Protein AF-A0A1J8Q5X4-F1 (afdb_monomer_lite)

Structure (mmCIF, N/CA/C/O backbone):
data_AF-A0A1J8Q5X4-F1
#
_entry.id   AF-A0A1J8Q5X4-F1
#
loop_
_atom_site.group_PDB
_atom_site.id
_atom_site.type_symbol
_atom_site.label_atom_id
_atom_site.label_alt_id
_atom_site.label_comp_id
_atom_site.label_asym_id
_atom_site.label_entity_id
_atom_site.label_seq_id
_atom_site.pdbx_PDB_ins_code
_atom_site.Cartn_x
_atom_site.Cartn_y
_atom_site.Cartn_z
_atom_site.occupancy
_atom_site.B_iso_or_equiv
_atom_site.auth_seq_id
_atom_site.auth_comp_id
_atom_site.auth_asym_id
_atom_site.auth_atom_id
_atom_site.pdbx_PDB_model_num
ATOM 1 N N . MET A 1 1 ? -27.931 -4.832 12.796 1.00 47.12 1 MET A N 1
ATOM 2 C CA . MET A 1 1 ? -27.744 -5.406 11.448 1.00 47.12 1 MET A CA 1
ATOM 3 C C . MET A 1 1 ? -26.935 -6.679 11.647 1.00 47.12 1 MET A C 1
ATOM 5 O O . MET A 1 1 ? -25.754 -6.580 11.938 1.00 47.12 1 MET A O 1
ATOM 9 N N . GLU A 1 2 ? -27.579 -7.847 11.665 1.00 58.50 2 GLU A N 1
ATOM 10 C CA . GLU A 1 2 ? -26.890 -9.139 11.819 1.00 58.50 2 GLU A CA 1
ATOM 11 C C . GLU A 1 2 ? -26.553 -9.705 10.439 1.00 58.50 2 GLU A C 1
ATOM 13 O O . GLU A 1 2 ? -27.394 -9.697 9.537 1.00 58.50 2 GLU A O 1
ATOM 18 N N . ALA A 1 3 ? -25.324 -10.191 10.264 1.00 67.88 3 ALA A N 1
ATOM 19 C CA . ALA A 1 3 ? -24.933 -10.877 9.041 1.00 67.88 3 ALA A CA 1
ATOM 20 C C . ALA A 1 3 ? -25.608 -12.259 8.992 1.00 67.88 3 ALA A C 1
ATOM 22 O O . ALA A 1 3 ? -25.381 -13.109 9.851 1.00 67.88 3 ALA A O 1
ATOM 23 N N . LYS A 1 4 ? -26.448 -12.497 7.979 1.00 73.12 4 LYS A N 1
ATOM 24 C CA . LYS A 1 4 ? -27.066 -13.807 7.724 1.00 73.12 4 LYS A CA 1
ATOM 25 C C . LYS A 1 4 ? -26.029 -14.743 7.084 1.00 73.12 4 LYS A C 1
ATOM 27 O O . LYS A 1 4 ? -25.902 -14.775 5.865 1.00 73.12 4 LYS A O 1
ATOM 32 N N . GLY A 1 5 ? -25.292 -15.503 7.895 1.00 78.12 5 GLY A N 1
ATOM 33 C CA . GLY A 1 5 ? -24.372 -16.551 7.425 1.00 78.12 5 GLY A CA 1
ATOM 34 C C . GLY A 1 5 ? -22.954 -16.451 7.993 1.00 78.12 5 GLY A C 1
ATOM 35 O O . GLY A 1 5 ? -22.663 -15.597 8.826 1.00 78.12 5 GLY A O 1
ATOM 36 N N . LYS A 1 6 ? -22.062 -17.353 7.556 1.00 78.62 6 LYS A N 1
ATOM 37 C CA . LYS A 1 6 ? -20.638 -17.299 7.925 1.00 78.62 6 LYS A CA 1
ATOM 38 C C . LYS A 1 6 ? -19.988 -16.085 7.258 1.00 78.62 6 LYS A C 1
ATOM 40 O O . LYS A 1 6 ? -20.218 -15.847 6.075 1.00 78.62 6 LYS A O 1
ATOM 45 N N . LEU A 1 7 ? -19.148 -15.361 7.998 1.00 76.88 7 LEU A N 1
ATOM 46 C CA . LEU A 1 7 ? -18.268 -14.353 7.412 1.00 76.88 7 LEU A CA 1
ATOM 47 C C . LEU A 1 7 ? -17.343 -15.043 6.403 1.00 76.88 7 LEU A C 1
ATOM 49 O O . LEU A 1 7 ? -16.609 -15.963 6.762 1.00 76.88 7 LEU A O 1
ATOM 53 N N . MET A 1 8 ? -17.413 -14.618 5.144 1.00 76.12 8 MET A N 1
ATOM 54 C CA . MET A 1 8 ? -16.450 -15.005 4.121 1.00 76.12 8 MET A CA 1
ATOM 55 C C . MET A 1 8 ? -15.411 -13.898 4.004 1.00 76.12 8 MET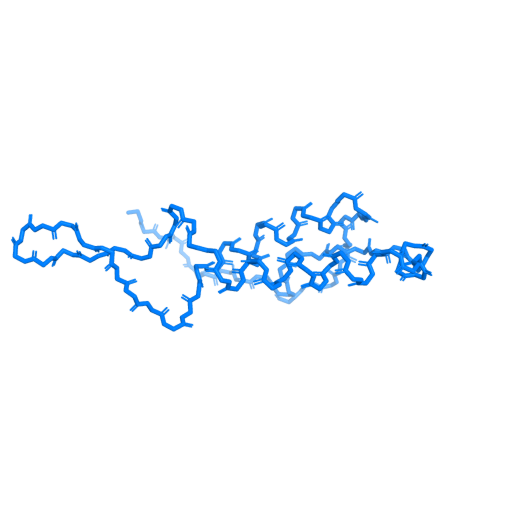 A C 1
ATOM 57 O O . MET A 1 8 ? -15.736 -12.779 3.612 1.00 76.12 8 MET A O 1
ATOM 61 N N . CYS A 1 9 ? -14.170 -14.220 4.348 1.00 77.75 9 CYS A N 1
ATOM 62 C CA . CYS A 1 9 ? -13.019 -13.372 4.081 1.00 77.75 9 CYS A CA 1
ATOM 63 C C . CYS A 1 9 ? -12.236 -13.992 2.928 1.00 77.75 9 CYS A C 1
ATOM 65 O O . CYS A 1 9 ? -11.940 -15.181 2.982 1.00 77.75 9 CYS A O 1
ATOM 67 N N . SER A 1 10 ? -11.913 -13.192 1.912 1.00 80.00 10 SER A N 1
ATOM 68 C CA . SER A 1 10 ? -11.087 -13.627 0.784 1.00 80.00 10 SER A CA 1
ATOM 69 C C . SER A 1 10 ? -9.702 -13.009 0.884 1.00 80.00 10 SER A C 1
ATOM 71 O O . SER A 1 10 ? -9.586 -11.781 0.952 1.00 80.00 10 SER A O 1
ATOM 73 N N . TYR A 1 11 ? -8.665 -13.846 0.869 1.00 83.81 11 TYR A N 1
ATOM 74 C CA . TYR A 1 11 ? -7.282 -13.407 1.046 1.00 83.81 11 TYR A CA 1
ATOM 75 C C . TYR A 1 11 ? -6.397 -13.702 -0.171 1.00 83.81 11 TYR A C 1
ATOM 77 O O . TYR A 1 11 ? -6.572 -14.738 -0.807 1.00 83.81 11 TYR A O 1
ATOM 85 N N . PRO A 1 12 ? -5.403 -12.839 -0.452 1.00 85.31 12 PRO A N 1
ATOM 86 C CA . PRO A 1 12 ? -5.173 -11.559 0.220 1.00 85.31 12 PRO A CA 1
ATOM 87 C C . PRO A 1 12 ? -6.181 -10.493 -0.261 1.00 85.31 12 PRO A C 1
ATOM 89 O O . PRO A 1 12 ? -7.041 -10.753 -1.108 1.00 85.31 12 PRO A O 1
ATOM 92 N N . GLY A 1 13 ? -6.118 -9.302 0.340 1.00 80.94 13 GLY A N 1
ATOM 93 C CA . GLY A 1 13 ? -6.962 -8.156 -0.011 1.00 80.94 13 GLY A CA 1
ATOM 94 C C . GLY A 1 13 ? -6.720 -7.635 -1.440 1.00 80.94 13 GLY A C 1
ATOM 95 O O . GLY A 1 13 ? -6.148 -8.328 -2.279 1.00 80.94 13 GLY A O 1
ATOM 96 N N . PRO A 1 14 ? -7.205 -6.432 -1.788 1.00 85.25 14 PRO A N 1
ATOM 97 C CA . PRO A 1 14 ? -6.851 -5.785 -3.051 1.00 85.25 14 PRO A CA 1
ATOM 98 C C . PRO A 1 14 ? -5.332 -5.805 -3.278 1.00 85.25 14 PRO A C 1
ATOM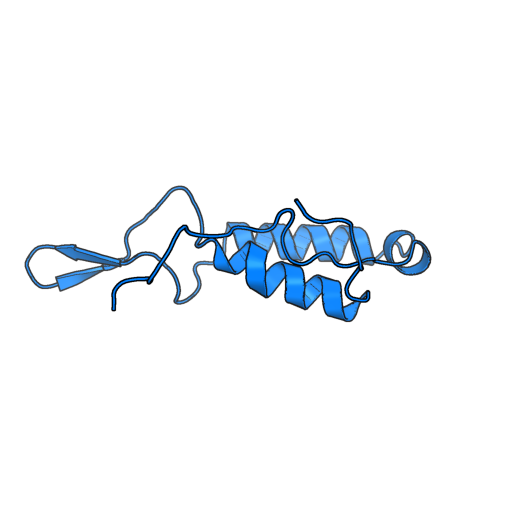 100 O O . PRO A 1 14 ? -4.570 -5.469 -2.377 1.00 85.25 14 PRO A O 1
ATOM 103 N N . ALA A 1 15 ? -4.905 -6.214 -4.469 1.00 91.25 15 ALA A N 1
ATOM 104 C CA . ALA A 1 15 ? -3.501 -6.250 -4.856 1.00 91.25 15 ALA A CA 1
ATOM 105 C C . ALA A 1 15 ? -3.300 -5.350 -6.068 1.00 91.25 15 ALA A C 1
ATOM 107 O O . ALA A 1 15 ? -4.162 -5.309 -6.946 1.00 91.25 15 ALA A O 1
ATOM 108 N N . ILE A 1 16 ? -2.177 -4.640 -6.106 1.00 94.12 16 ILE A N 1
ATOM 109 C CA . ILE A 1 16 ? -1.794 -3.751 -7.202 1.00 94.12 16 ILE A CA 1
ATOM 110 C C . ILE A 1 16 ? -0.483 -4.271 -7.783 1.00 94.12 16 ILE A C 1
ATOM 112 O O . ILE A 1 16 ? 0.457 -4.537 -7.034 1.00 94.12 16 ILE A O 1
ATOM 116 N N . ILE A 1 17 ? -0.428 -4.434 -9.102 1.00 95.19 17 ILE A N 1
ATOM 117 C CA . ILE A 1 17 ? 0.810 -4.737 -9.815 1.00 95.19 17 ILE A CA 1
ATOM 118 C C . ILE A 1 17 ? 1.437 -3.429 -10.292 1.00 95.19 17 ILE A C 1
ATOM 120 O O . ILE A 1 17 ? 0.801 -2.648 -10.998 1.00 95.19 17 ILE A O 1
ATOM 124 N N . VAL A 1 18 ? 2.687 -3.197 -9.894 1.00 96.06 18 VAL A N 1
ATOM 125 C CA . VAL A 1 18 ? 3.476 -2.028 -10.295 1.00 96.06 18 VAL A CA 1
ATOM 126 C C . VAL A 1 18 ? 4.555 -2.496 -11.278 1.00 96.06 18 VAL A C 1
ATOM 128 O O . VAL A 1 18 ? 5.283 -3.437 -10.954 1.00 96.06 18 VAL A O 1
ATOM 131 N N . PRO A 1 19 ? 4.664 -1.903 -12.480 1.00 96.56 19 PRO A N 1
ATOM 132 C CA . PRO A 1 19 ? 5.688 -2.282 -13.448 1.00 96.56 19 PRO A CA 1
ATOM 133 C C . PRO A 1 19 ? 7.106 -2.023 -12.928 1.00 96.56 19 PRO A C 1
ATOM 135 O O . PRO A 1 19 ? 7.358 -0.996 -12.297 1.00 96.56 19 PRO A O 1
ATOM 138 N N . ASN A 1 20 ? 8.063 -2.887 -13.286 1.00 96.38 20 ASN A N 1
ATOM 139 C CA . ASN A 1 20 ? 9.475 -2.682 -12.932 1.00 96.38 20 ASN A CA 1
ATOM 140 C C . ASN A 1 20 ? 10.007 -1.339 -13.437 1.00 96.38 20 ASN A C 1
ATOM 142 O O . ASN A 1 20 ? 10.743 -0.681 -12.727 1.00 96.38 20 ASN A O 1
ATOM 146 N N . THR A 1 21 ? 9.552 -0.858 -14.597 1.00 96.94 21 THR A N 1
ATOM 147 C CA . THR A 1 21 ? 9.939 0.462 -15.122 1.00 96.94 21 THR A CA 1
ATOM 148 C C . THR A 1 21 ? 9.595 1.625 -14.189 1.00 96.94 21 THR A C 1
ATOM 150 O O . THR A 1 21 ? 10.245 2.665 -14.257 1.00 96.94 21 THR A O 1
ATOM 153 N N . VAL A 1 22 ? 8.582 1.469 -13.331 1.00 96.50 22 VAL A N 1
ATOM 154 C CA . VAL A 1 22 ? 8.249 2.447 -12.291 1.00 96.50 22 VAL A CA 1
ATOM 155 C C . VAL A 1 22 ? 9.132 2.249 -11.064 1.00 96.50 22 VAL A C 1
ATOM 157 O O . VAL A 1 22 ? 9.652 3.222 -10.535 1.00 96.50 22 VAL A O 1
ATOM 160 N N . VAL A 1 23 ? 9.341 1.004 -10.633 1.00 94.75 23 VAL A N 1
ATOM 161 C CA . VAL A 1 23 ? 10.168 0.685 -9.455 1.00 94.75 23 VAL A CA 1
ATOM 162 C C . VAL A 1 23 ? 11.644 1.033 -9.677 1.00 94.75 23 VAL A C 1
ATOM 164 O O . VAL A 1 23 ? 12.300 1.541 -8.772 1.00 94.75 23 VAL A O 1
ATOM 167 N N . ASP A 1 24 ? 12.142 0.807 -10.890 1.00 96.44 24 ASP A N 1
ATOM 168 C CA . ASP A 1 24 ? 13.508 1.097 -11.328 1.00 96.44 24 ASP A CA 1
ATOM 169 C C . ASP A 1 24 ? 13.740 2.602 -11.541 1.00 96.44 24 ASP A C 1
ATOM 171 O O . ASP A 1 24 ? 14.882 3.041 -11.699 1.00 96.44 24 ASP A O 1
ATOM 175 N N . ASN A 1 25 ? 12.678 3.417 -11.543 1.00 96.25 25 ASN A N 1
ATOM 176 C CA . ASN A 1 25 ? 12.824 4.864 -11.531 1.00 96.25 25 ASN A CA 1
ATOM 177 C C . ASN A 1 25 ? 13.435 5.284 -10.181 1.00 96.25 25 ASN A C 1
ATOM 179 O O . ASN A 1 25 ? 12.816 5.055 -9.141 1.00 96.25 25 ASN A O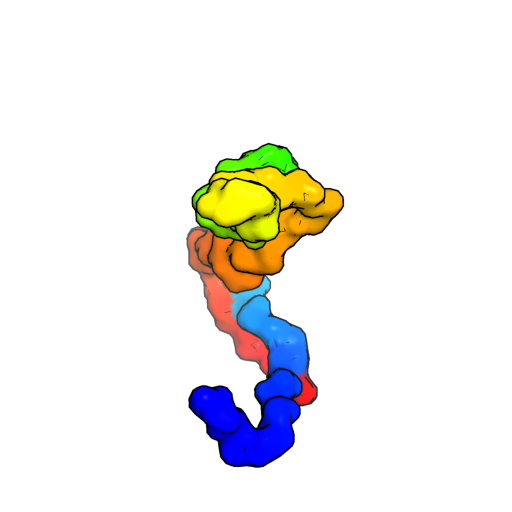 1
ATOM 183 N N . PRO A 1 26 ? 14.604 5.950 -10.162 1.00 96.50 26 PRO A N 1
ATOM 184 C CA . PRO A 1 26 ? 15.304 6.286 -8.921 1.00 96.50 26 PRO A CA 1
ATOM 185 C C . PRO A 1 26 ? 14.511 7.216 -7.991 1.00 96.50 26 PRO A C 1
ATOM 187 O O . PRO A 1 26 ? 14.834 7.315 -6.809 1.00 96.50 26 PRO A O 1
ATOM 190 N N . THR A 1 27 ? 13.481 7.892 -8.499 1.00 95.44 27 THR A N 1
ATOM 191 C CA . THR A 1 27 ? 12.606 8.775 -7.725 1.00 95.44 27 THR A CA 1
ATOM 192 C C . THR A 1 27 ? 11.501 8.015 -6.983 1.00 95.44 27 THR A C 1
ATOM 194 O O . THR A 1 27 ? 11.079 8.450 -5.916 1.00 95.44 27 THR A O 1
ATOM 197 N N . PHE A 1 28 ? 11.073 6.847 -7.469 1.00 94.75 28 PHE A N 1
ATOM 198 C CA . PHE A 1 28 ? 9.935 6.133 -6.884 1.00 94.75 28 PHE A CA 1
ATOM 199 C C . PHE A 1 28 ? 10.224 5.533 -5.491 1.00 94.75 28 PHE A C 1
ATOM 201 O O . PHE A 1 28 ? 9.441 5.787 -4.572 1.00 94.75 28 PHE A O 1
ATOM 208 N N . PRO A 1 29 ? 11.326 4.785 -5.252 1.00 95.12 29 PRO A N 1
ATOM 209 C CA . PRO A 1 29 ? 11.630 4.260 -3.920 1.00 95.12 29 PRO A CA 1
ATOM 210 C C . PRO A 1 29 ? 11.703 5.319 -2.803 1.00 95.12 29 PRO A C 1
ATOM 212 O O . PRO A 1 29 ? 11.108 5.079 -1.747 1.00 95.12 29 PRO A O 1
ATOM 215 N N . PRO A 1 30 ? 12.373 6.482 -2.973 1.00 96.31 30 PRO A N 1
ATOM 216 C CA . PRO A 1 30 ? 12.392 7.501 -1.928 1.00 96.31 30 PRO A CA 1
ATOM 217 C C . PRO A 1 30 ? 11.024 8.162 -1.720 1.00 96.31 30 PRO A C 1
ATOM 219 O O . PRO A 1 30 ? 10.673 8.447 -0.577 1.00 96.31 30 PRO A O 1
ATOM 222 N N . GLU A 1 31 ? 10.221 8.357 -2.771 1.00 94.06 31 GLU A N 1
ATOM 223 C CA . GLU A 1 31 ? 8.851 8.871 -2.634 1.00 94.06 31 GLU A CA 1
ATOM 224 C C . GLU A 1 31 ? 7.953 7.905 -1.861 1.00 94.06 31 GLU A C 1
ATOM 226 O O . GLU A 1 31 ? 7.262 8.320 -0.930 1.00 94.06 31 GLU A O 1
ATOM 231 N N . LEU A 1 32 ? 8.006 6.611 -2.191 1.00 94.50 32 LEU A N 1
ATOM 232 C CA . LEU A 1 32 ? 7.268 5.578 -1.470 1.00 94.50 32 LEU A CA 1
ATOM 233 C C . LEU A 1 32 ? 7.697 5.520 0.002 1.00 94.50 32 LEU A C 1
ATOM 235 O O . LEU A 1 32 ? 6.845 5.472 0.886 1.00 94.50 32 LEU A O 1
ATOM 239 N N . ALA A 1 33 ? 9.003 5.561 0.282 1.00 93.44 33 ALA A N 1
ATOM 240 C CA . ALA A 1 33 ? 9.517 5.569 1.649 1.00 93.44 33 ALA A CA 1
ATOM 241 C C . ALA A 1 33 ? 9.045 6.804 2.432 1.00 93.44 33 ALA A C 1
ATOM 243 O O . ALA A 1 33 ? 8.599 6.671 3.571 1.00 93.44 33 ALA A O 1
ATOM 244 N N . ASN A 1 34 ? 9.088 7.988 1.815 1.00 92.56 34 ASN A N 1
ATOM 245 C CA . ASN A 1 34 ? 8.599 9.220 2.426 1.00 92.56 34 ASN A CA 1
ATOM 246 C C . ASN A 1 34 ? 7.090 9.153 2.699 1.00 92.56 34 ASN A C 1
ATOM 248 O O . ASN A 1 34 ? 6.649 9.475 3.796 1.00 92.56 34 ASN A O 1
ATOM 252 N N . PHE A 1 35 ? 6.303 8.664 1.738 1.00 89.81 35 PHE A N 1
ATOM 253 C CA . PHE A 1 35 ? 4.863 8.471 1.902 1.00 89.81 35 PHE A CA 1
ATOM 254 C C . PHE A 1 35 ? 4.539 7.520 3.067 1.00 89.81 35 PHE A C 1
ATOM 256 O O . PHE A 1 35 ? 3.690 7.832 3.903 1.00 89.81 35 PHE A O 1
ATOM 263 N N . LEU A 1 36 ? 5.248 6.390 3.173 1.00 88.69 36 LEU A N 1
ATOM 264 C CA . LEU A 1 36 ? 5.103 5.446 4.288 1.00 88.69 36 LEU A CA 1
ATOM 265 C C . LEU A 1 36 ? 5.496 6.073 5.635 1.00 88.69 36 LEU A C 1
ATOM 267 O O . LEU A 1 36 ? 4.802 5.858 6.628 1.00 88.69 36 LEU A O 1
ATOM 271 N N . ALA A 1 37 ? 6.576 6.858 5.676 1.00 88.00 37 ALA A N 1
ATOM 272 C CA . ALA A 1 37 ? 7.016 7.551 6.885 1.00 88.00 37 ALA A CA 1
ATOM 273 C C . ALA A 1 37 ? 5.988 8.594 7.348 1.00 88.00 37 ALA A C 1
ATOM 275 O O . ALA A 1 37 ? 5.620 8.602 8.522 1.00 88.00 37 ALA A O 1
ATOM 276 N N . CYS A 1 38 ? 5.463 9.414 6.431 1.00 84.81 38 CYS A N 1
ATOM 277 C CA . CYS A 1 38 ? 4.386 10.360 6.724 1.00 84.81 38 CYS A CA 1
ATOM 278 C C . CYS A 1 38 ? 3.149 9.638 7.269 1.00 84.81 38 CYS A C 1
ATOM 280 O O . CYS A 1 38 ? 2.658 9.996 8.331 1.00 84.81 38 CYS A O 1
ATOM 282 N N . MET A 1 39 ? 2.704 8.542 6.644 1.00 80.44 39 MET A N 1
ATOM 283 C CA . MET A 1 39 ? 1.559 7.767 7.150 1.00 80.44 39 MET A CA 1
ATOM 284 C C . MET A 1 39 ? 1.767 7.159 8.544 1.00 80.44 39 MET A C 1
ATOM 286 O O . MET A 1 39 ? 0.789 6.885 9.237 1.00 80.44 39 MET A O 1
ATOM 290 N N . ASN A 1 40 ? 3.011 6.908 8.953 1.00 77.69 40 ASN A N 1
ATOM 291 C CA . ASN A 1 40 ? 3.312 6.406 10.291 1.00 77.69 40 ASN A CA 1
ATOM 292 C C . ASN A 1 40 ? 3.235 7.505 11.365 1.00 77.69 40 ASN A C 1
ATOM 294 O O . ASN A 1 40 ? 2.933 7.210 12.518 1.00 77.69 40 ASN A O 1
ATOM 298 N N . HIS A 1 41 ? 3.516 8.756 10.998 1.00 75.00 41 HIS A N 1
ATOM 299 C CA . HIS A 1 41 ? 3.574 9.885 11.929 1.00 75.00 41 HIS A CA 1
ATOM 300 C C . HIS A 1 41 ? 2.319 10.766 11.913 1.00 75.00 41 HIS A C 1
ATOM 302 O O . HIS A 1 41 ? 1.956 11.327 12.946 1.00 75.00 41 HIS A O 1
ATOM 308 N N . ASP A 1 42 ? 1.645 10.883 10.771 1.00 72.56 42 ASP A N 1
ATOM 309 C CA . ASP A 1 42 ? 0.522 11.793 10.592 1.00 72.56 42 ASP A CA 1
ATOM 310 C C . ASP A 1 42 ? -0.752 11.221 11.212 1.00 72.56 42 ASP A C 1
ATOM 312 O O . ASP A 1 42 ? -1.257 10.172 10.806 1.00 72.56 42 ASP A O 1
ATOM 316 N N . VAL A 1 43 ? -1.325 11.955 12.165 1.00 64.44 43 VAL A N 1
ATOM 317 C CA . VAL A 1 43 ? -2.629 11.653 12.764 1.00 64.44 43 VAL A CA 1
ATOM 318 C C . VAL A 1 43 ? -3.722 12.268 11.885 1.00 64.44 43 VAL A C 1
ATOM 320 O O . VAL A 1 43 ? -3.959 13.470 11.913 1.00 64.44 43 VAL A O 1
ATOM 323 N N . LEU A 1 44 ? -4.387 11.445 11.077 1.00 64.81 44 LEU A N 1
ATOM 324 C CA . LEU A 1 44 ? -5.571 11.819 10.305 1.00 64.81 44 LEU A CA 1
ATOM 325 C C . LEU A 1 44 ? -6.799 11.838 11.224 1.00 64.81 44 LEU A C 1
ATOM 327 O O . LEU A 1 44 ? -6.813 11.184 12.267 1.00 64.81 44 LEU A O 1
ATOM 331 N N . ASP A 1 45 ? -7.889 12.455 10.760 1.00 64.44 45 ASP A N 1
ATOM 332 C CA . ASP A 1 45 ? -9.206 12.493 11.431 1.00 64.44 45 ASP A CA 1
ATOM 333 C C . ASP A 1 45 ? -9.814 11.106 11.757 1.00 64.44 45 ASP A C 1
ATOM 335 O O . ASP A 1 45 ? -10.880 11.006 12.357 1.00 64.44 45 ASP A O 1
ATOM 339 N N . SER A 1 46 ? -9.155 10.013 11.361 1.00 61.91 46 SER A N 1
ATOM 340 C CA . SER A 1 46 ? -9.478 8.634 11.751 1.00 61.91 46 SER A CA 1
ATOM 341 C C . SER A 1 46 ? -8.772 8.159 13.027 1.00 61.91 46 SER A C 1
ATOM 343 O O . SER A 1 46 ? -8.763 6.957 13.300 1.00 61.91 46 SER A O 1
ATOM 345 N N . ALA A 1 47 ? -8.152 9.059 13.793 1.00 66.62 47 ALA A N 1
ATOM 346 C CA . ALA A 1 47 ? -7.612 8.737 15.106 1.00 66.62 47 ALA A CA 1
ATOM 347 C C . ALA A 1 47 ? -8.696 8.110 15.991 1.00 66.62 47 ALA A C 1
ATOM 349 O O . ALA A 1 47 ? -9.848 8.553 16.005 1.00 66.62 47 ALA A O 1
ATOM 350 N N . ALA A 1 48 ? -8.332 7.060 16.727 1.00 69.38 48 ALA A N 1
ATOM 351 C CA . ALA A 1 48 ? -9.258 6.461 17.670 1.00 69.38 48 ALA A CA 1
ATOM 352 C C . ALA A 1 48 ? -9.682 7.515 18.699 1.00 69.38 48 ALA A C 1
ATOM 354 O O . ALA A 1 48 ? -8.860 8.279 19.200 1.00 69.38 48 ALA A O 1
ATOM 355 N N . THR A 1 49 ? -10.973 7.567 19.003 1.00 80.62 49 THR A N 1
ATOM 356 C CA . THR A 1 49 ? -11.499 8.417 20.068 1.00 80.62 49 THR A CA 1
ATOM 357 C C . THR A 1 49 ? -12.156 7.551 21.124 1.00 80.62 49 THR A C 1
ATOM 359 O O . THR A 1 49 ? -12.675 6.469 20.844 1.00 80.62 49 THR A O 1
ATOM 362 N N . THR A 1 50 ? -12.120 8.031 22.359 1.00 81.50 50 THR A N 1
ATOM 363 C CA . THR A 1 50 ? -12.735 7.364 23.500 1.00 81.50 50 THR A CA 1
ATOM 364 C C . THR A 1 50 ? -13.522 8.373 24.322 1.00 81.50 50 THR A C 1
ATOM 366 O O . THR A 1 50 ? -13.185 9.559 24.374 1.00 81.50 50 THR A O 1
ATOM 369 N N . THR A 1 51 ? -14.600 7.922 24.959 1.00 86.06 51 THR A N 1
ATOM 370 C CA . THR A 1 51 ? -15.418 8.777 25.821 1.00 86.06 51 THR A CA 1
ATOM 371 C C . THR A 1 51 ? -14.927 8.661 27.258 1.00 86.06 51 THR A C 1
ATOM 373 O O . THR A 1 51 ? -15.053 7.612 27.887 1.00 86.06 51 THR A O 1
ATOM 376 N N . LYS A 1 52 ? -14.395 9.755 27.804 1.00 82.19 52 LYS A N 1
ATOM 377 C CA . LYS A 1 52 ? -13.955 9.862 29.201 1.00 82.19 52 LYS A CA 1
ATOM 378 C C . LYS A 1 52 ? -14.725 10.986 29.877 1.00 82.19 52 LYS A C 1
ATOM 380 O O . LYS A 1 52 ? -14.748 12.099 29.366 1.00 82.19 52 LYS A O 1
ATOM 385 N N . ALA A 1 53 ? -15.368 10.696 31.010 1.00 85.38 53 ALA A N 1
ATOM 386 C CA . ALA A 1 53 ? -16.145 11.678 31.779 1.00 85.38 53 ALA A CA 1
ATOM 387 C C . ALA A 1 53 ? -17.117 12.515 30.909 1.00 85.38 53 ALA A C 1
ATOM 389 O O . ALA A 1 53 ? -17.138 13.738 30.987 1.00 85.38 53 ALA A O 1
ATOM 390 N N . HIS A 1 54 ? -17.884 11.847 30.037 1.00 84.81 54 HIS A N 1
ATOM 391 C CA . HIS A 1 54 ? -18.804 12.466 29.063 1.00 84.81 54 HIS A CA 1
ATOM 392 C C . HIS A 1 54 ? -18.164 13.404 28.021 1.00 84.81 54 HIS A C 1
ATOM 394 O O . HIS A 1 54 ? -18.884 14.088 27.300 1.00 84.81 54 HIS A O 1
ATOM 400 N N . SER A 1 55 ? -16.838 13.395 27.879 1.00 83.94 55 SER A N 1
ATOM 401 C CA . SER A 1 55 ? -16.112 14.113 26.833 1.00 83.94 55 SER A CA 1
ATOM 402 C C . SER A 1 55 ? -15.463 13.140 25.851 1.00 83.94 55 SER A C 1
ATOM 404 O O . SER A 1 55 ? -14.956 12.087 26.249 1.00 83.94 55 SER A O 1
ATOM 406 N N . THR A 1 56 ? -15.476 13.484 24.564 1.00 84.88 56 THR A N 1
ATOM 407 C CA . THR A 1 56 ? -14.775 12.729 23.519 1.00 84.88 56 THR A CA 1
ATOM 408 C C . THR A 1 56 ? -13.332 13.202 23.468 1.00 84.88 56 THR A C 1
ATOM 410 O O . THR A 1 56 ? -13.067 14.372 23.199 1.00 84.88 56 THR A O 1
ATOM 413 N N . VAL A 1 57 ? -12.399 12.292 23.729 1.00 84.25 57 VAL A N 1
ATOM 414 C CA . VAL A 1 57 ? -10.964 12.583 23.748 1.00 84.25 57 VAL A CA 1
ATOM 415 C C . VAL A 1 57 ? -10.268 11.703 22.720 1.00 84.25 57 VAL A C 1
ATOM 417 O O . VAL A 1 57 ? -10.652 10.546 22.526 1.00 84.25 57 VAL A O 1
ATOM 420 N N . LEU A 1 58 ? -9.249 12.255 22.064 1.00 77.38 58 LEU A N 1
ATOM 421 C CA . LEU A 1 58 ? -8.379 11.490 21.179 1.00 77.38 58 LEU A CA 1
ATOM 422 C C . LEU A 1 58 ? -7.614 10.451 22.007 1.00 77.38 58 LEU A C 1
ATOM 424 O O . LEU A 1 58 ? -7.068 10.754 23.068 1.00 77.38 58 LEU A O 1
ATOM 428 N N . GLU A 1 59 ? -7.650 9.208 21.554 1.00 74.06 59 GLU A N 1
ATOM 429 C CA . GLU A 1 59 ? -6.966 8.092 22.182 1.00 74.06 59 GLU A CA 1
ATOM 430 C C . GLU A 1 59 ? -5.634 7.884 21.464 1.00 74.06 59 GLU A C 1
ATOM 432 O O . GLU A 1 59 ? -5.598 7.551 20.280 1.00 74.06 59 GLU A O 1
ATOM 437 N N . GLU A 1 60 ? -4.536 8.089 22.184 1.00 66.12 60 GLU A N 1
ATOM 438 C CA . GLU A 1 60 ? -3.207 7.737 21.699 1.00 66.12 60 GLU A CA 1
ATOM 439 C C . GLU A 1 60 ? -3.083 6.207 21.709 1.00 66.12 60 GLU A C 1
ATOM 441 O O . GLU A 1 60 ? -3.234 5.565 22.751 1.00 66.12 60 GLU A O 1
ATOM 446 N N . ARG A 1 61 ? -2.889 5.612 20.529 1.00 66.56 61 ARG A N 1
ATOM 447 C CA . ARG A 1 61 ? -2.693 4.170 20.340 1.00 66.56 61 ARG A CA 1
ATOM 448 C C . ARG A 1 61 ? -1.383 3.942 19.601 1.00 66.56 61 ARG A C 1
ATOM 450 O O . ARG A 1 61 ? -1.071 4.697 18.686 1.00 66.56 61 ARG A O 1
ATOM 457 N N . ASP A 1 62 ? -0.698 2.846 19.918 1.00 62.28 62 ASP A N 1
ATOM 458 C CA . ASP A 1 62 ? 0.558 2.458 19.254 1.00 62.28 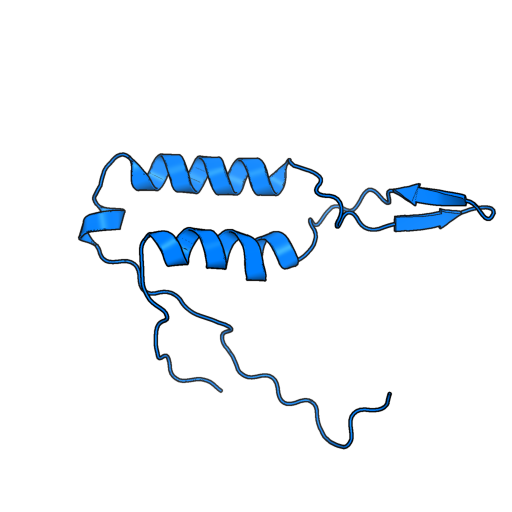62 ASP A CA 1
ATOM 459 C C . ASP A 1 62 ? 0.386 2.132 17.758 1.00 62.28 62 ASP A C 1
ATOM 461 O O . ASP A 1 62 ? 1.356 2.106 17.005 1.00 62.28 62 ASP A O 1
ATOM 465 N N . THR A 1 63 ? -0.845 1.860 17.308 1.00 60.84 63 THR A N 1
ATOM 466 C CA . THR A 1 63 ? -1.148 1.483 15.922 1.00 60.84 63 THR A CA 1
ATOM 467 C C . THR A 1 63 ? -2.046 2.512 15.244 1.00 60.84 63 THR A C 1
ATOM 469 O O . THR A 1 63 ? -3.166 2.761 15.703 1.00 60.84 63 THR A O 1
ATOM 472 N N . THR A 1 64 ? -1.592 3.046 14.109 1.00 67.19 64 THR A N 1
ATOM 473 C CA . THR A 1 64 ? -2.379 3.917 13.228 1.00 67.19 64 THR A CA 1
ATOM 474 C C . THR A 1 64 ? -3.586 3.175 12.633 1.00 67.19 64 THR A C 1
ATOM 476 O O . THR A 1 64 ? -3.607 1.949 12.500 1.00 67.19 64 THR A O 1
ATOM 479 N N . HIS A 1 65 ? -4.651 3.914 12.306 1.00 72.31 65 HIS A N 1
ATOM 480 C CA . HIS A 1 65 ? -5.920 3.339 11.844 1.00 72.31 65 HIS A CA 1
ATOM 481 C C . HIS A 1 65 ? -5.736 2.482 10.565 1.00 72.31 65 HIS A C 1
ATOM 483 O O . HIS A 1 65 ? -5.221 2.982 9.572 1.00 72.31 65 HIS A O 1
ATOM 489 N N . PRO A 1 66 ? -6.233 1.234 10.474 1.00 72.56 66 PRO A N 1
ATOM 490 C CA . PRO A 1 66 ? -5.919 0.316 9.359 1.00 72.56 66 PRO A CA 1
ATOM 491 C C . PRO A 1 66 ? -6.183 0.876 7.942 1.00 72.56 66 PRO A C 1
ATOM 493 O O . PRO A 1 66 ? -5.516 0.485 6.983 1.00 72.56 66 PRO A O 1
ATOM 496 N N . ARG A 1 67 ? -7.092 1.856 7.828 1.00 74.94 67 ARG A N 1
ATOM 497 C CA . ARG A 1 67 ? -7.360 2.667 6.624 1.00 74.94 67 ARG A CA 1
ATOM 498 C C . ARG A 1 67 ? -6.113 3.265 5.948 1.00 74.94 67 ARG A C 1
ATOM 500 O O . ARG A 1 67 ? -6.109 3.371 4.723 1.00 74.94 67 ARG A O 1
ATOM 507 N N . TYR A 1 68 ? -5.059 3.616 6.693 1.00 76.06 68 TYR A N 1
ATOM 508 C CA . TYR A 1 68 ? -3.798 4.104 6.103 1.00 76.06 68 TYR A CA 1
ATOM 509 C C . TYR A 1 68 ? -3.213 3.110 5.096 1.00 76.06 68 TYR A C 1
ATOM 511 O O . TYR A 1 68 ? -2.747 3.479 4.022 1.00 76.06 68 TYR A O 1
ATOM 519 N N . ILE A 1 69 ? -3.296 1.821 5.407 1.00 75.12 69 ILE A N 1
ATOM 520 C CA . ILE A 1 69 ? -2.757 0.779 4.540 1.00 75.12 69 ILE A CA 1
ATOM 521 C C . ILE A 1 69 ? -3.804 0.353 3.509 1.00 75.12 69 ILE A C 1
ATOM 523 O O . ILE A 1 69 ? -3.532 0.310 2.308 1.00 75.12 69 ILE A O 1
ATOM 527 N N . THR A 1 70 ? -5.027 0.058 3.952 1.00 77.44 70 THR A N 1
ATOM 528 C CA . THR A 1 70 ? -6.036 -0.550 3.071 1.00 77.44 70 THR A CA 1
ATOM 529 C C . THR A 1 70 ? -6.608 0.413 2.035 1.00 77.44 70 THR A C 1
ATOM 531 O O . THR A 1 70 ? -7.056 -0.044 0.988 1.00 77.44 70 THR A O 1
ATOM 534 N N . GLU A 1 71 ? -6.589 1.724 2.288 1.00 82.94 71 GLU A N 1
ATOM 535 C CA . GLU A 1 71 ? -7.147 2.728 1.374 1.00 82.94 71 GLU A CA 1
ATOM 536 C C . GLU A 1 71 ? -6.073 3.674 0.833 1.00 82.94 71 GLU A C 1
ATOM 538 O O . GLU A 1 71 ? -5.925 3.772 -0.383 1.00 82.94 71 GLU A O 1
ATOM 543 N N . LEU A 1 72 ? -5.288 4.325 1.698 1.00 88.25 72 LEU A N 1
ATOM 544 C CA . LEU A 1 72 ? -4.318 5.346 1.273 1.00 88.25 72 LEU A CA 1
ATOM 545 C C . LEU A 1 72 ? -3.145 4.752 0.489 1.00 88.25 72 LEU A C 1
ATOM 547 O O . LEU A 1 72 ? -2.919 5.155 -0.650 1.00 88.25 72 LEU A O 1
ATOM 551 N N . LEU A 1 73 ? -2.444 3.753 1.038 1.00 90.19 73 LEU A N 1
ATOM 552 C CA . LEU A 1 73 ? -1.364 3.076 0.311 1.00 90.19 73 LEU A CA 1
ATOM 553 C C . LEU A 1 73 ? -1.868 2.401 -0.965 1.00 90.19 73 LEU A C 1
ATOM 555 O O . LEU A 1 73 ? -1.233 2.491 -2.012 1.00 90.19 73 LEU A O 1
ATOM 559 N N . THR A 1 74 ? -3.033 1.758 -0.899 1.00 89.88 74 THR A N 1
ATOM 560 C CA . THR A 1 74 ? -3.639 1.133 -2.082 1.00 89.88 74 THR A CA 1
ATOM 561 C C . THR A 1 74 ? -3.967 2.175 -3.159 1.00 89.88 74 THR A C 1
ATOM 563 O O . THR A 1 74 ? -3.714 1.932 -4.337 1.00 89.88 74 THR A O 1
ATOM 566 N N . GLY A 1 75 ? -4.495 3.341 -2.773 1.00 90.38 75 GLY A N 1
ATOM 567 C CA . GLY A 1 75 ? -4.770 4.464 -3.669 1.00 90.38 75 GLY A CA 1
ATOM 568 C C . GLY A 1 75 ? -3.503 5.074 -4.266 1.00 90.38 75 GLY A C 1
ATOM 569 O O . GLY A 1 75 ? -3.471 5.334 -5.463 1.00 90.38 75 GLY A O 1
ATOM 570 N N . PHE A 1 76 ? -2.445 5.223 -3.468 1.00 92.06 76 PHE A N 1
ATOM 571 C CA . PHE A 1 76 ? -1.130 5.651 -3.945 1.00 92.06 76 PHE A CA 1
ATOM 572 C C . PHE A 1 76 ? -0.575 4.671 -4.983 1.00 92.06 76 PHE A C 1
ATOM 574 O O . PHE A 1 76 ? -0.240 5.062 -6.090 1.00 92.06 76 PHE A O 1
ATOM 581 N N . LEU A 1 77 ? -0.546 3.368 -4.691 1.00 93.69 77 LEU A N 1
ATOM 582 C CA . LEU A 1 77 ? -0.013 2.379 -5.634 1.00 93.69 77 LEU A CA 1
ATOM 583 C C . LEU A 1 77 ? -0.832 2.300 -6.934 1.00 93.69 77 LEU A C 1
ATOM 585 O O . LEU A 1 77 ? -0.262 2.040 -7.992 1.00 93.69 77 LEU A O 1
ATOM 589 N N . ARG A 1 78 ? -2.143 2.577 -6.888 1.00 93.00 78 ARG A N 1
ATOM 590 C CA . ARG A 1 78 ? -2.996 2.677 -8.087 1.00 93.00 78 ARG A CA 1
ATOM 591 C C . ARG A 1 78 ? -2.598 3.801 -9.042 1.00 93.00 78 ARG A C 1
ATOM 593 O O . ARG A 1 78 ? -2.966 3.724 -10.206 1.00 93.00 78 ARG A O 1
ATOM 600 N N . THR A 1 79 ? -1.891 4.843 -8.601 1.00 93.00 79 THR A N 1
ATOM 601 C CA . THR A 1 79 ? -1.423 5.888 -9.533 1.00 93.00 79 THR A CA 1
ATOM 602 C C . THR A 1 79 ? -0.253 5.410 -10.390 1.00 93.00 79 THR A C 1
ATOM 604 O O . THR A 1 79 ? 0.047 6.014 -11.415 1.00 93.00 79 THR A O 1
ATOM 607 N N . PHE A 1 80 ? 0.406 4.329 -9.970 1.00 94.31 80 PHE A N 1
ATOM 608 C CA . PHE A 1 80 ? 1.626 3.788 -10.566 1.00 94.31 80 PHE A CA 1
ATOM 609 C C . PHE A 1 80 ? 1.444 2.394 -11.174 1.00 94.31 80 PHE A C 1
ATOM 611 O O . PHE A 1 80 ? 2.370 1.852 -11.777 1.00 94.31 80 PHE A O 1
ATOM 618 N N . GLY A 1 81 ? 0.274 1.790 -10.996 1.00 94.19 81 GLY A N 1
ATOM 619 C CA . GLY A 1 81 ? 0.020 0.407 -11.350 1.00 94.19 81 GLY A CA 1
ATOM 620 C C . GLY A 1 81 ? -1.465 0.100 -11.439 1.00 94.19 81 GLY A C 1
ATOM 621 O O . GLY A 1 81 ? -2.319 0.952 -11.217 1.00 94.19 81 GLY A O 1
ATOM 622 N N . GLU A 1 82 ? -1.771 -1.154 -11.735 1.00 96.12 82 GLU A N 1
ATOM 623 C CA . GLU A 1 82 ? -3.136 -1.605 -12.002 1.00 96.12 82 GLU A CA 1
ATOM 624 C C . GLU A 1 82 ? -3.558 -2.679 -10.995 1.00 96.12 82 GLU A C 1
ATOM 626 O O . GLU A 1 82 ? -2.706 -3.376 -10.435 1.00 96.12 82 GLU A O 1
ATOM 631 N N . PRO A 1 83 ? -4.863 -2.854 -10.720 1.00 94.62 83 PRO A N 1
ATOM 632 C CA . PRO A 1 83 ? -5.317 -3.950 -9.878 1.00 94.62 83 PRO A CA 1
ATOM 633 C C . PRO A 1 83 ? -4.895 -5.308 -10.453 1.00 94.62 83 PRO A C 1
ATOM 635 O O . PRO A 1 83 ? -5.192 -5.658 -11.595 1.00 94.62 83 PRO A O 1
ATOM 638 N N . ALA A 1 84 ? -4.219 -6.093 -9.623 1.00 93.62 84 ALA A N 1
ATOM 639 C CA . ALA A 1 84 ? -3.756 -7.425 -9.955 1.00 93.62 84 ALA A CA 1
ATOM 640 C C . ALA A 1 84 ? -4.868 -8.453 -9.721 1.00 93.62 84 ALA A C 1
ATOM 642 O O . ALA A 1 84 ? -5.486 -8.504 -8.650 1.00 93.62 84 ALA A O 1
ATOM 643 N N . ASN A 1 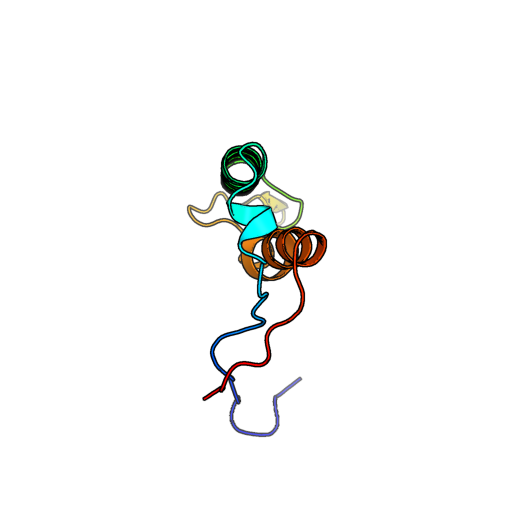85 ? -5.084 -9.318 -10.711 1.00 91.81 85 ASN A N 1
ATOM 644 C CA . ASN A 1 85 ? -5.909 -10.503 -10.532 1.00 91.81 85 ASN A CA 1
ATOM 645 C C . ASN A 1 85 ? -5.053 -11.632 -9.951 1.00 91.81 85 ASN A C 1
ATOM 647 O O . ASN A 1 85 ? -4.251 -12.242 -10.656 1.00 91.81 85 ASN A O 1
ATOM 651 N N . ILE A 1 86 ? -5.220 -11.880 -8.658 1.00 89.88 86 ILE A N 1
ATOM 652 C CA . ILE A 1 86 ? -4.482 -12.897 -7.913 1.00 89.88 86 ILE A CA 1
ATOM 653 C C . ILE A 1 86 ? -5.434 -13.985 -7.405 1.00 89.88 86 ILE A C 1
ATOM 655 O O . ILE A 1 86 ? -6.572 -13.668 -7.044 1.00 89.88 86 ILE A O 1
ATOM 659 N N . PRO A 1 87 ? -4.995 -15.256 -7.344 1.00 90.88 87 PRO A N 1
ATOM 660 C CA . PRO A 1 87 ? -5.769 -16.314 -6.708 1.00 90.88 87 PRO A CA 1
ATOM 661 C C . PRO A 1 87 ? -6.094 -15.942 -5.259 1.00 90.88 87 PRO A C 1
ATOM 663 O O . PRO A 1 87 ? -5.201 -15.544 -4.509 1.00 90.88 87 PRO A O 1
ATOM 666 N N . ARG A 1 88 ? -7.370 -16.065 -4.881 1.00 86.56 88 ARG A N 1
ATOM 667 C CA . ARG A 1 88 ? -7.843 -15.805 -3.518 1.00 86.56 88 ARG A CA 1
ATOM 668 C C . ARG A 1 88 ? -8.336 -17.091 -2.870 1.00 86.56 88 ARG A C 1
ATOM 670 O O . ARG A 1 88 ? -8.944 -17.915 -3.554 1.00 86.56 88 ARG A O 1
ATOM 677 N N . ILE A 1 89 ? -8.078 -17.227 -1.572 1.00 83.25 89 ILE A N 1
ATOM 678 C CA . ILE A 1 89 ? -8.613 -18.289 -0.703 1.00 83.25 89 ILE A CA 1
ATOM 679 C C . ILE A 1 89 ? -9.709 -17.751 0.206 1.00 83.25 89 ILE A C 1
ATOM 681 O O . ILE A 1 89 ? -9.629 -16.548 0.551 1.00 83.25 89 ILE A O 1
#

Radius of gyration: 17.7 Å; chains: 1; bounding box: 43×32×47 Å

Secondary structure (DSSP, 8-state):
---SS-----SS---EE--HHHHTSTTHHHHHHHHHHHHHH---TT--EEEETTEEEE---SS--THIIIIIIHHHHHTTSEE------

Foldseek 3Di:
DDDDDDDDDKPDDWDWDFDVVQVVPPPNVVVLVVLVVCLQPDDDPPADWDQDPNDIDGDDDNDHDCCCVRPVVSVVSVVRTDTDDDDID

pLDDT: mean 83.22, std 11.3, range [47.12, 96.94]

Sequence (89 aa):
MEAKGKLMCSYPGPAIIVPNTVVDNPTFPPELANFLACMNHDVLDSAATTTKAHSTVLEERDTTHPRYITELLTGFLRTF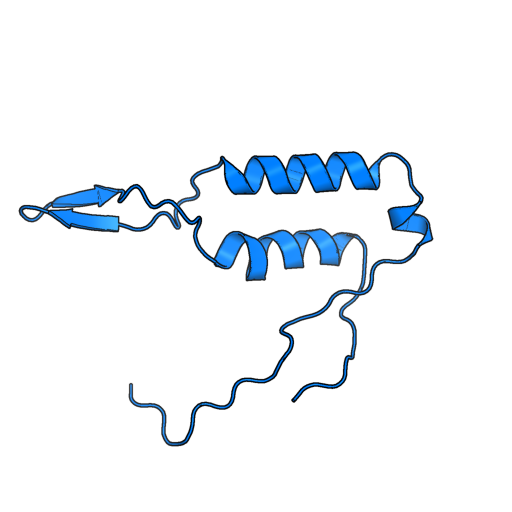GEPANIPRI

Organism: NCBI:txid180088

InterPro domains:
  IPR046541 Domain of unknown function DUF6606 [PF20255] (1-89)